Protein AF-A0A7X5N569-F1 (afdb_monomer)

Mean predicted aligned error: 2.56 Å

Structure (mmCIF, N/CA/C/O backbone):
data_AF-A0A7X5N569-F1
#
_entry.id   AF-A0A7X5N569-F1
#
loop_
_atom_site.group_PDB
_atom_site.id
_atom_site.type_symbol
_atom_site.label_atom_id
_atom_site.label_alt_id
_atom_site.label_comp_id
_atom_site.label_asym_id
_atom_site.label_entity_id
_atom_site.label_seq_id
_atom_site.pdbx_PDB_ins_code
_atom_site.Cartn_x
_atom_site.Cartn_y
_atom_site.Cartn_z
_atom_site.occupancy
_atom_site.B_iso_or_equiv
_atom_site.auth_seq_id
_atom_site.auth_comp_id
_atom_site.auth_asym_id
_atom_site.auth_atom_id
_atom_site.pdbx_PDB_model_num
ATOM 1 N N . ASP A 1 1 ? -3.933 -1.182 13.494 1.00 93.25 1 ASP A N 1
ATOM 2 C CA . ASP A 1 1 ? -4.454 -2.080 14.546 1.00 93.25 1 ASP A CA 1
ATOM 3 C C . ASP A 1 1 ? -4.265 -3.528 14.084 1.00 93.25 1 ASP A C 1
ATOM 5 O O . ASP A 1 1 ? -4.879 -3.890 13.087 1.00 93.25 1 ASP A O 1
ATOM 9 N N . PRO A 1 2 ? -3.410 -4.339 14.740 1.00 93.88 2 PRO A N 1
ATOM 10 C CA . PRO A 1 2 ? -3.126 -5.709 14.298 1.00 93.88 2 PRO A CA 1
ATOM 11 C C . PRO A 1 2 ? -4.344 -6.642 14.281 1.00 93.88 2 PRO A C 1
ATOM 13 O O . PRO A 1 2 ? -4.461 -7.480 13.388 1.00 93.88 2 PRO A O 1
ATOM 16 N N . ALA A 1 3 ? -5.269 -6.499 15.236 1.00 97.12 3 ALA A N 1
ATOM 17 C CA . ALA A 1 3 ? -6.461 -7.340 15.298 1.00 97.12 3 ALA A CA 1
ATOM 18 C C . ALA A 1 3 ? -7.433 -6.993 14.164 1.00 97.12 3 ALA A C 1
ATOM 20 O O . ALA A 1 3 ? -8.000 -7.891 13.538 1.00 97.12 3 ALA A O 1
ATOM 21 N N . LEU A 1 4 ? -7.587 -5.700 13.858 1.00 97.81 4 LEU A N 1
ATOM 22 C CA . LEU A 1 4 ? -8.361 -5.256 12.701 1.00 97.81 4 LEU A CA 1
ATOM 23 C C . L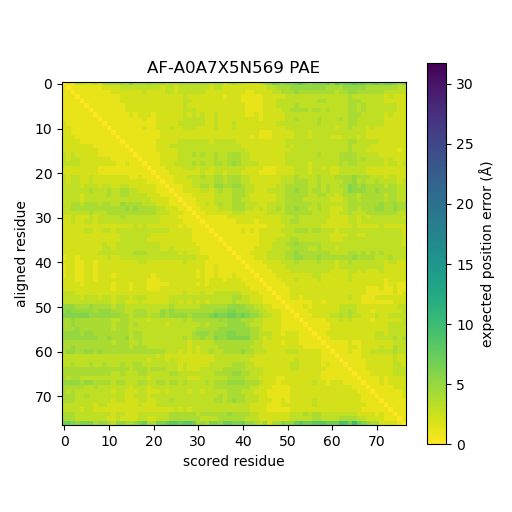EU A 1 4 ? -7.726 -5.730 11.388 1.00 97.81 4 LEU A C 1
ATOM 25 O O . LEU A 1 4 ? -8.435 -6.290 10.557 1.00 97.81 4 LEU A O 1
ATOM 29 N N . THR A 1 5 ? -6.409 -5.578 11.218 1.00 96.62 5 THR A N 1
ATOM 30 C CA . THR A 1 5 ? -5.705 -6.054 10.015 1.00 96.62 5 THR A CA 1
ATOM 31 C C . THR A 1 5 ? -5.921 -7.555 9.796 1.00 96.62 5 THR A C 1
ATOM 33 O O . THR A 1 5 ? -6.322 -7.963 8.708 1.00 96.62 5 THR A O 1
ATOM 36 N N . ALA A 1 6 ? -5.759 -8.379 10.839 1.00 96.75 6 ALA A N 1
ATOM 37 C CA . ALA A 1 6 ? -6.006 -9.820 10.756 1.00 96.75 6 ALA A CA 1
ATOM 38 C C . ALA A 1 6 ? -7.470 -10.152 10.414 1.00 96.75 6 ALA A C 1
ATOM 40 O O . ALA A 1 6 ? -7.736 -11.075 9.646 1.00 96.75 6 ALA A O 1
ATOM 41 N N . LYS A 1 7 ? -8.428 -9.379 10.944 1.00 98.00 7 LYS A N 1
ATOM 42 C CA . LYS A 1 7 ? -9.860 -9.540 10.651 1.00 98.00 7 LYS A CA 1
ATOM 43 C C . LYS A 1 7 ? -10.211 -9.199 9.199 1.00 98.00 7 LYS A C 1
ATOM 45 O O . LYS A 1 7 ? -11.129 -9.804 8.653 1.00 98.00 7 LYS A O 1
ATOM 50 N N . MET A 1 8 ? -9.515 -8.239 8.590 1.00 97.75 8 MET A N 1
ATOM 51 C CA . MET A 1 8 ? -9.773 -7.790 7.216 1.00 97.75 8 MET A CA 1
ATOM 52 C C . MET A 1 8 ? -9.042 -8.617 6.154 1.00 97.75 8 MET A C 1
ATOM 54 O O . MET A 1 8 ? -9.466 -8.618 4.999 1.00 97.75 8 MET A O 1
ATOM 58 N N . LEU A 1 9 ? -7.983 -9.346 6.527 1.00 97.12 9 LEU A N 1
ATOM 59 C CA . LEU A 1 9 ? -7.185 -10.160 5.606 1.00 97.12 9 LEU A CA 1
ATOM 60 C C . LEU A 1 9 ? -8.027 -11.108 4.720 1.00 97.12 9 LEU A C 1
ATOM 62 O O . LEU A 1 9 ? -7.815 -11.089 3.506 1.00 97.12 9 LEU A O 1
ATOM 66 N N . PRO A 1 10 ? -9.022 -11.864 5.238 1.00 97.88 10 PRO A N 1
ATOM 67 C CA . PRO A 1 10 ? -9.847 -12.731 4.394 1.00 97.88 10 PRO A CA 1
ATOM 68 C C . PRO A 1 10 ? -10.631 -11.973 3.316 1.00 97.88 10 PRO A C 1
ATOM 70 O O . PRO A 1 10 ? -10.824 -12.499 2.224 1.00 97.88 10 PRO A O 1
ATOM 73 N N . SER A 1 11 ? -11.058 -10.735 3.591 1.00 97.62 11 SER A N 1
ATOM 74 C CA . SER A 1 11 ? -11.769 -9.905 2.613 1.00 97.62 11 SER A CA 1
ATOM 75 C C . SER A 1 11 ? -10.857 -9.505 1.456 1.00 97.62 11 SER A C 1
ATOM 77 O O . SER A 1 11 ? -11.265 -9.607 0.305 1.00 97.62 11 SER A O 1
ATOM 79 N N . LEU A 1 12 ? -9.611 -9.112 1.745 1.00 97.38 12 LEU A N 1
ATOM 80 C CA . LEU A 1 12 ? -8.627 -8.800 0.702 1.00 97.38 12 LEU A CA 1
ATOM 81 C C . LEU A 1 12 ? -8.329 -10.039 -0.152 1.00 97.38 12 LEU A C 1
ATOM 83 O O . LEU A 1 12 ? -8.390 -9.983 -1.378 1.00 97.38 12 LEU A O 1
ATOM 87 N N . GLN A 1 13 ? -8.088 -11.182 0.493 1.00 98.00 13 GLN A N 1
ATOM 88 C CA . GLN A 1 13 ? -7.812 -12.446 -0.194 1.00 98.00 13 GLN A CA 1
ATOM 89 C C . GLN A 1 13 ? -8.995 -12.930 -1.042 1.00 98.00 13 GLN A C 1
ATOM 91 O O . GLN A 1 13 ? -8.780 -13.543 -2.082 1.00 98.00 13 GLN A O 1
ATOM 96 N N . ALA A 1 14 ? -10.237 -12.653 -0.639 1.00 97.81 14 ALA A N 1
ATOM 97 C CA . ALA A 1 14 ? -11.419 -12.998 -1.425 1.00 97.81 14 ALA A CA 1
ATOM 98 C C . ALA A 1 14 ? -11.541 -12.172 -2.718 1.00 97.81 14 ALA A C 1
ATOM 100 O O . ALA A 1 14 ? -12.076 -12.676 -3.702 1.00 97.81 14 ALA A O 1
ATOM 101 N N . VAL A 1 15 ? -11.050 -10.927 -2.722 1.00 95.94 15 VAL A N 1
ATOM 102 C CA . VAL A 1 15 ? -11.123 -10.029 -3.886 1.00 95.94 15 VAL A CA 1
ATOM 103 C C . VAL A 1 15 ? -10.002 -10.317 -4.880 1.00 95.94 15 VAL A C 1
ATOM 105 O O . VAL A 1 15 ? -10.270 -10.484 -6.066 1.00 95.94 15 VAL A O 1
ATOM 108 N N . VAL A 1 16 ? -8.752 -10.394 -4.409 1.00 96.19 16 VAL A N 1
ATOM 109 C CA . VAL A 1 16 ? -7.579 -10.500 -5.298 1.00 96.19 16 VAL A CA 1
ATOM 110 C C . VAL A 1 16 ? -6.920 -11.880 -5.300 1.00 96.19 16 VAL A C 1
ATOM 112 O O . VAL A 1 16 ? -6.007 -12.119 -6.085 1.00 96.19 16 VAL A O 1
ATOM 115 N N . GLY A 1 17 ? -7.381 -12.817 -4.470 1.00 97.88 17 GLY A N 1
ATOM 116 C CA . GLY A 1 17 ? -6.748 -14.122 -4.274 1.00 97.88 17 GLY A CA 1
ATOM 117 C C . GLY A 1 17 ? -5.613 -14.079 -3.248 1.00 97.88 17 GLY A C 1
ATOM 118 O O . GLY A 1 17 ? -4.920 -13.075 -3.098 1.00 97.88 17 GLY A O 1
ATOM 119 N N . ALA A 1 18 ? -5.409 -15.189 -2.533 1.00 97.31 18 ALA A N 1
ATOM 120 C CA . ALA A 1 18 ? -4.432 -15.273 -1.444 1.00 97.31 18 ALA A CA 1
ATOM 121 C C . ALA A 1 18 ? -2.985 -14.993 -1.887 1.00 97.31 18 ALA A C 1
ATOM 123 O O . ALA A 1 18 ? -2.238 -14.371 -1.139 1.00 97.31 18 ALA A O 1
ATOM 124 N N . ASP A 1 19 ? -2.623 -15.381 -3.112 1.00 97.06 19 ASP A N 1
ATOM 125 C CA . ASP A 1 19 ? -1.271 -15.199 -3.657 1.00 97.06 19 ASP A CA 1
ATOM 126 C C . ASP A 1 19 ? -0.946 -13.733 -4.003 1.00 97.06 19 ASP A C 1
ATOM 128 O O . ASP A 1 19 ? 0.216 -13.391 -4.208 1.00 97.06 19 ASP A O 1
ATOM 132 N N . ASN A 1 20 ? -1.958 -12.857 -4.047 1.00 95.50 20 ASN A N 1
ATOM 133 C CA . ASN A 1 20 ? -1.808 -11.432 -4.359 1.00 95.50 20 ASN A CA 1
ATOM 134 C C . ASN A 1 20 ? -1.895 -10.532 -3.114 1.00 95.50 20 ASN A C 1
ATOM 136 O O . ASN A 1 20 ? -1.924 -9.308 -3.241 1.00 95.50 20 ASN A O 1
ATOM 140 N N . VAL A 1 21 ? -1.935 -11.114 -1.911 1.00 97.38 21 VAL A N 1
ATOM 141 C CA . VAL A 1 21 ? -1.930 -10.372 -0.644 1.00 97.38 21 VAL A CA 1
ATOM 142 C C . VAL A 1 21 ? -0.728 -10.803 0.180 1.00 97.38 21 VAL A C 1
ATOM 144 O O . VAL A 1 21 ? -0.566 -11.979 0.493 1.00 97.38 21 VAL A O 1
ATOM 147 N N . TYR A 1 22 ? 0.096 -9.844 0.582 1.00 95.06 22 TYR A N 1
ATOM 148 C CA . TYR A 1 22 ? 1.247 -10.090 1.442 1.00 95.06 22 TYR A CA 1
ATOM 149 C C . TYR A 1 22 ? 1.420 -8.951 2.448 1.00 95.06 22 TYR A C 1
ATOM 151 O O . TYR A 1 22 ? 0.909 -7.849 2.252 1.00 95.06 22 TYR A O 1
ATOM 159 N N . GLU A 1 23 ? 2.141 -9.222 3.533 1.00 94.06 23 GLU A N 1
ATOM 160 C CA . GLU A 1 23 ? 2.509 -8.206 4.516 1.00 94.06 23 GLU A CA 1
ATOM 161 C C . GLU A 1 23 ? 3.805 -7.510 4.065 1.00 94.06 23 GLU A C 1
ATOM 163 O O . GLU A 1 23 ? 4.853 -8.161 3.994 1.00 94.06 23 GLU A O 1
ATOM 168 N N . PRO A 1 24 ? 3.766 -6.214 3.699 1.00 92.50 24 PRO A N 1
ATOM 169 C CA . PRO A 1 24 ? 4.960 -5.497 3.275 1.00 92.50 24 PRO A CA 1
ATOM 170 C C . PRO A 1 24 ? 5.839 -5.120 4.480 1.00 92.50 24 PRO A C 1
ATOM 172 O O . PRO A 1 24 ? 5.352 -5.040 5.610 1.00 92.50 24 PRO A O 1
ATOM 175 N N . PRO A 1 25 ? 7.132 -4.807 4.263 1.00 93.38 25 PRO A N 1
ATOM 176 C CA . PRO A 1 25 ? 7.949 -4.191 5.301 1.00 93.38 2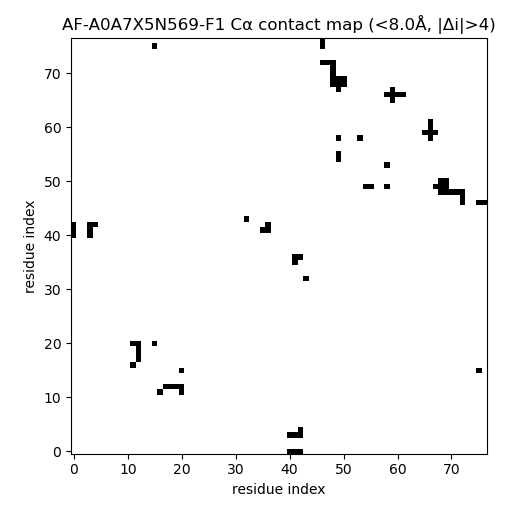5 PRO A CA 1
ATOM 177 C C . PRO A 1 25 ? 7.393 -2.815 5.699 1.00 93.38 25 PRO A C 1
ATOM 179 O O . PRO A 1 25 ? 6.665 -2.168 4.937 1.00 93.38 25 PRO A O 1
ATOM 182 N N . LEU A 1 26 ? 7.790 -2.345 6.885 1.00 93.88 26 LEU A N 1
ATOM 183 C CA . LEU A 1 26 ? 7.426 -1.017 7.383 1.00 93.88 26 LEU A CA 1
ATOM 184 C C . LEU A 1 26 ? 7.842 0.080 6.394 1.00 93.88 26 LEU A C 1
ATOM 186 O O . LEU A 1 26 ? 8.954 0.072 5.867 1.00 93.88 26 LEU A O 1
ATOM 190 N N . GLN A 1 27 ? 6.942 1.038 6.180 1.00 94.69 27 GLN A N 1
ATOM 191 C CA . GLN A 1 27 ? 7.164 2.194 5.316 1.00 94.69 27 GLN A CA 1
ATOM 192 C C . GLN A 1 27 ? 7.532 3.416 6.161 1.00 94.69 27 GLN A C 1
ATOM 194 O O . GLN A 1 27 ? 6.931 3.656 7.204 1.00 94.69 27 GLN A O 1
ATOM 199 N N . MET A 1 28 ? 8.506 4.199 5.692 1.00 94.94 28 MET A N 1
ATOM 200 C CA . MET A 1 28 ? 8.963 5.433 6.354 1.00 94.94 28 MET A CA 1
ATOM 201 C C . MET A 1 28 ? 8.385 6.708 5.714 1.00 94.94 28 MET A C 1
ATOM 203 O O . MET A 1 28 ? 8.803 7.812 6.057 1.00 94.94 28 MET A O 1
ATOM 207 N N . GLY A 1 29 ? 7.453 6.564 4.764 1.00 93.06 29 GLY A N 1
ATOM 208 C CA . GLY A 1 29 ? 6.705 7.687 4.200 1.00 93.06 29 GLY A CA 1
ATOM 209 C C . GLY A 1 29 ? 5.799 8.329 5.251 1.00 93.06 29 GLY A C 1
ATOM 210 O O . GLY A 1 29 ? 5.237 7.636 6.098 1.00 93.06 29 GLY A O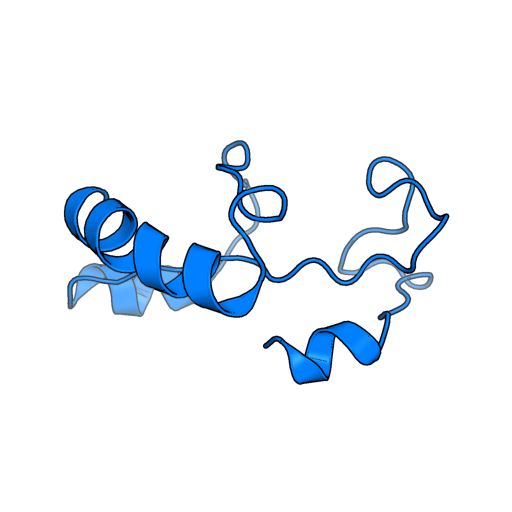 1
ATOM 211 N N . ALA A 1 30 ? 5.670 9.654 5.208 1.00 95.81 30 ALA A N 1
ATOM 212 C CA . ALA A 1 30 ? 4.733 10.371 6.063 1.00 95.81 30 ALA A CA 1
ATOM 213 C C . ALA A 1 30 ? 3.321 10.301 5.466 1.00 95.81 30 ALA A C 1
ATOM 215 O O . ALA A 1 30 ? 3.152 10.525 4.271 1.00 95.81 30 ALA A O 1
ATOM 216 N N . GLU A 1 31 ? 2.331 10.012 6.308 1.00 97.19 31 GLU A N 1
ATOM 217 C CA . GLU A 1 31 ? 0.929 9.861 5.916 1.00 97.19 31 GLU A CA 1
ATOM 218 C C . GLU A 1 31 ? 0.027 10.427 7.024 1.00 97.19 31 GLU A C 1
ATOM 220 O O . GLU A 1 31 ? 0.136 10.046 8.200 1.00 97.19 31 GLU A O 1
ATOM 225 N N . ASP A 1 32 ? -0.854 11.359 6.667 1.00 97.94 32 ASP A N 1
ATOM 226 C CA . ASP A 1 32 ? -1.722 12.049 7.625 1.00 97.94 32 ASP A CA 1
ATOM 227 C C . ASP A 1 32 ? -2.957 11.216 8.003 1.00 97.94 32 ASP A C 1
ATOM 229 O O . ASP A 1 32 ? -3.572 11.469 9.042 1.00 97.94 32 ASP A O 1
ATOM 233 N N . PHE A 1 33 ? -3.229 10.122 7.275 1.00 97.81 33 PHE A N 1
ATOM 234 C CA . PHE A 1 33 ? -4.219 9.112 7.665 1.00 97.81 33 PHE A CA 1
ATOM 235 C C . PHE A 1 33 ? -4.015 8.613 9.106 1.00 97.81 33 PHE A C 1
ATOM 237 O O . PHE A 1 33 ? -4.965 8.230 9.797 1.00 97.81 33 PHE A O 1
ATOM 244 N N . SER A 1 34 ? -2.772 8.662 9.597 1.00 96.62 34 SER A N 1
ATOM 245 C CA . SER A 1 34 ? -2.421 8.341 10.981 1.00 96.62 34 SER A CA 1
ATOM 246 C C . SER A 1 34 ? -3.232 9.123 12.026 1.00 96.62 34 SER A C 1
ATOM 248 O O . SER A 1 34 ? -3.492 8.581 13.101 1.00 96.62 34 SER A O 1
ATOM 250 N N . PHE A 1 35 ? -3.715 10.335 11.724 1.00 98.12 35 PHE A N 1
ATOM 251 C CA . PHE A 1 35 ? -4.594 11.085 12.626 1.00 98.12 35 PHE A CA 1
ATOM 252 C C . PHE A 1 35 ? -5.967 10.422 12.809 1.00 98.12 35 PHE A C 1
ATOM 254 O O . PHE A 1 35 ? -6.481 10.411 13.927 1.00 98.12 35 PHE A O 1
ATOM 261 N N . TYR A 1 36 ? -6.539 9.799 11.771 1.00 97.94 36 TYR A N 1
ATOM 262 C CA . TYR A 1 36 ? -7.760 8.992 11.916 1.00 97.94 36 TYR A CA 1
ATOM 263 C C . TYR A 1 36 ? -7.493 7.732 12.745 1.00 97.94 36 TYR A C 1
ATOM 265 O O . TYR A 1 36 ? -8.281 7.384 13.628 1.00 97.94 36 TYR A O 1
ATOM 273 N N . ALA A 1 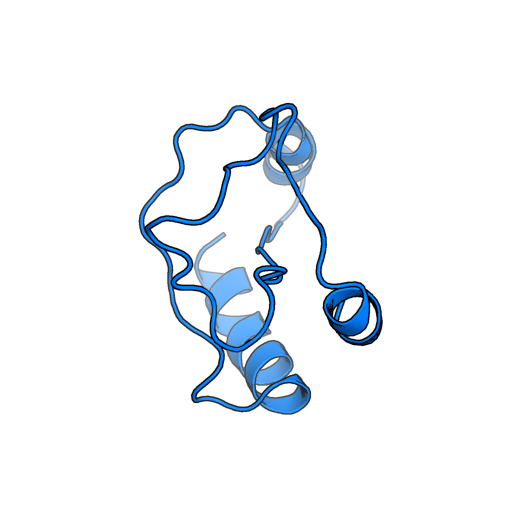37 ? -6.332 7.104 12.533 1.00 97.19 37 ALA A N 1
ATOM 274 C CA . ALA A 1 37 ? -5.917 5.912 13.268 1.00 97.19 37 ALA A CA 1
ATOM 275 C C . ALA A 1 37 ? -5.689 6.147 14.772 1.00 97.19 37 ALA A C 1
ATOM 277 O O . ALA A 1 37 ? -5.702 5.187 15.541 1.00 97.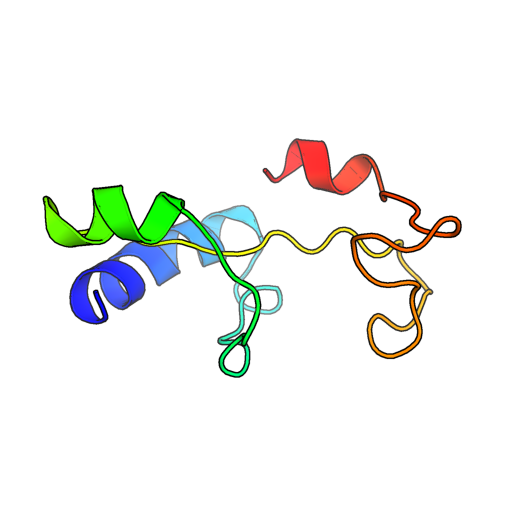19 37 ALA A O 1
ATOM 278 N N . GLN A 1 38 ? -5.521 7.401 15.207 1.00 97.56 38 GLN A N 1
ATOM 279 C CA . GLN A 1 38 ? -5.479 7.763 16.628 1.00 97.56 38 GLN A CA 1
ATOM 280 C C . GLN A 1 38 ? -6.866 7.784 17.291 1.00 97.56 38 GLN A C 1
ATOM 282 O O . GLN A 1 38 ? -6.945 7.678 18.512 1.00 97.56 38 GLN A O 1
ATOM 287 N N . GLN A 1 39 ? -7.947 7.943 16.520 1.00 98.19 39 GLN A N 1
ATOM 288 C CA . GLN A 1 39 ? -9.300 8.142 17.057 1.00 98.19 39 GLN A CA 1
ATOM 289 C C . GLN A 1 39 ? -10.133 6.858 17.075 1.00 98.19 39 GLN A C 1
ATOM 291 O O . GLN A 1 39 ? -10.960 6.666 17.965 1.00 98.19 39 GLN A O 1
ATOM 296 N N . VAL A 1 40 ? -9.934 5.980 16.091 1.00 97.81 40 VAL A N 1
ATOM 297 C CA . VAL A 1 40 ? -10.703 4.739 15.925 1.00 97.81 40 VAL A CA 1
ATOM 298 C C . VAL A 1 40 ? -9.821 3.618 15.370 1.00 97.81 40 VAL A C 1
ATOM 300 O O . VAL A 1 40 ? -8.840 3.910 14.675 1.00 97.81 40 VAL A O 1
ATOM 303 N N . PRO A 1 41 ? -10.172 2.335 15.602 1.00 97.56 41 PRO A N 1
ATOM 304 C CA . PRO A 1 41 ? -9.527 1.215 14.927 1.00 97.56 41 PRO A CA 1
ATOM 305 C C . PRO A 1 41 ? -9.496 1.446 13.417 1.00 97.56 41 PRO A C 1
ATOM 307 O O . PRO A 1 41 ? -10.535 1.522 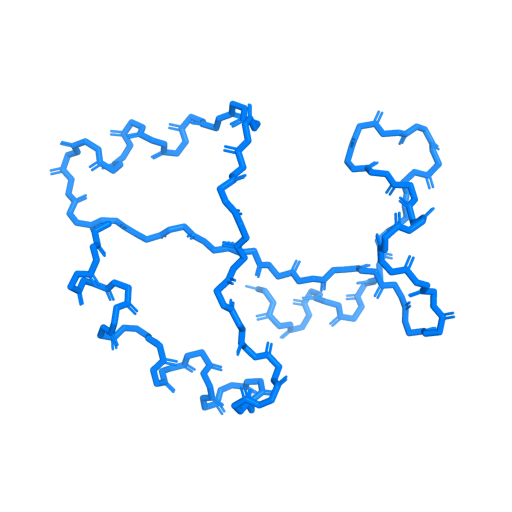12.765 1.00 97.56 41 PRO A O 1
ATOM 310 N N . SER A 1 42 ? -8.288 1.588 12.881 1.00 97.94 42 SER A N 1
ATOM 311 C CA . SER A 1 42 ? -8.052 1.906 11.476 1.00 97.94 42 SER A CA 1
ATOM 312 C C . SER A 1 42 ? -7.045 0.938 10.872 1.00 97.94 42 SER A C 1
ATOM 314 O O . SER A 1 42 ? -6.142 0.426 11.551 1.00 97.94 42 SER A O 1
ATOM 316 N N . MET A 1 43 ? -7.205 0.708 9.575 1.00 96.75 43 MET A N 1
ATOM 317 C CA . MET A 1 43 ? -6.312 -0.080 8.742 1.00 96.75 43 MET A CA 1
ATOM 318 C C . MET A 1 43 ? -6.031 0.714 7.469 1.00 96.75 43 MET A C 1
ATOM 320 O O . MET A 1 43 ? -6.957 1.201 6.830 1.00 96.75 43 MET A O 1
ATOM 324 N N . PHE A 1 44 ? -4.753 0.821 7.124 1.00 96.69 44 PHE A N 1
ATOM 325 C CA . PHE A 1 44 ? -4.271 1.386 5.871 1.00 96.69 44 PHE A CA 1
ATOM 326 C C . PHE A 1 44 ? -3.526 0.281 5.125 1.00 96.69 44 PHE A C 1
ATOM 328 O O . PHE A 1 44 ? -2.797 -0.493 5.750 1.00 96.69 44 PHE A O 1
ATOM 335 N N . PHE A 1 45 ? -3.734 0.172 3.821 1.00 96.31 45 PHE A N 1
ATOM 336 C CA . PHE A 1 45 ? -3.090 -0.826 2.974 1.00 96.31 45 PHE A CA 1
ATOM 337 C C . PHE A 1 45 ? -2.833 -0.230 1.592 1.00 96.31 45 PHE A C 1
ATOM 339 O O . PHE A 1 45 ? -3.414 0.790 1.228 1.00 96.31 45 PHE A O 1
ATOM 346 N N . PHE A 1 46 ? -1.947 -0.869 0.835 1.00 96.19 46 PHE A N 1
ATOM 347 C CA . PHE A 1 46 ? -1.563 -0.421 -0.496 1.00 96.19 46 PHE A CA 1
ATOM 348 C C . PHE A 1 46 ? -2.163 -1.343 -1.555 1.00 96.19 46 PHE A C 1
ATOM 350 O O . PHE A 1 46 ? -2.182 -2.561 -1.378 1.00 96.19 46 PHE A O 1
ATOM 357 N N . VAL A 1 47 ? -2.596 -0.760 -2.670 1.00 96.25 47 VAL A N 1
ATOM 358 C CA . VAL A 1 47 ? -2.884 -1.483 -3.912 1.00 96.25 47 VAL A CA 1
ATOM 359 C C . VAL A 1 47 ? -1.694 -1.269 -4.840 1.00 96.25 47 VAL A C 1
ATOM 361 O O . VAL A 1 47 ? -1.300 -0.132 -5.101 1.00 96.25 47 VAL A O 1
ATOM 364 N N . GLY A 1 48 ? -1.075 -2.360 -5.292 1.00 95.25 48 GLY A N 1
ATOM 365 C CA . GLY A 1 48 ? 0.044 -2.287 -6.227 1.00 95.25 48 GLY A CA 1
ATOM 366 C C . GLY A 1 48 ? -0.412 -1.772 -7.592 1.00 95.25 48 GLY A C 1
ATOM 367 O O . GLY A 1 48 ? -1.420 -2.234 -8.117 1.00 95.25 48 GLY A O 1
ATOM 368 N N . SER A 1 49 ? 0.346 -0.839 -8.167 1.00 96.31 49 SER A N 1
ATOM 369 C CA . SER A 1 49 ? 0.028 -0.205 -9.455 1.00 96.31 49 SER A CA 1
ATOM 370 C C . SER A 1 49 ? 1.180 -0.241 -10.463 1.00 96.31 49 SER A C 1
ATOM 372 O O . SER A 1 49 ? 1.163 0.458 -11.476 1.00 96.31 49 SER A O 1
ATOM 374 N N . THR A 1 50 ? 2.202 -1.058 -10.200 1.00 96.44 50 THR A N 1
ATOM 375 C CA . THR A 1 50 ? 3.263 -1.335 -11.171 1.00 96.44 50 THR A CA 1
ATOM 376 C C . THR A 1 50 ? 2.721 -2.230 -12.281 1.00 96.44 50 THR A C 1
ATOM 378 O O . THR A 1 50 ? 2.205 -3.312 -12.006 1.00 96.44 50 THR A O 1
ATOM 381 N N . ALA A 1 51 ? 2.883 -1.801 -13.534 1.00 94.88 51 ALA A N 1
ATOM 382 C CA . ALA A 1 51 ? 2.382 -2.548 -14.681 1.00 94.88 51 ALA A CA 1
ATOM 383 C C . ALA A 1 51 ? 3.007 -3.946 -14.807 1.00 94.88 51 ALA A C 1
ATOM 385 O O . ALA A 1 51 ? 4.192 -4.154 -14.527 1.00 94.88 51 ALA A O 1
ATOM 386 N N . LYS A 1 52 ? 2.213 -4.911 -15.290 1.00 92.75 52 LYS A N 1
ATOM 387 C CA . LYS A 1 52 ? 2.673 -6.292 -15.521 1.00 92.75 52 LYS A CA 1
ATOM 388 C C . LYS A 1 52 ? 3.936 -6.329 -16.386 1.00 92.75 52 LYS A C 1
ATOM 390 O O . LYS A 1 52 ? 4.001 -5.711 -17.444 1.00 92.75 52 LYS A O 1
ATOM 395 N N . GLY A 1 53 ? 4.918 -7.120 -15.956 1.00 94.44 53 GLY A N 1
ATOM 396 C CA . GLY A 1 53 ? 6.200 -7.277 -16.650 1.00 94.44 53 GLY A CA 1
ATOM 397 C C . GLY A 1 53 ? 7.264 -6.244 -16.268 1.00 94.44 53 GLY A C 1
ATOM 398 O O . GLY A 1 53 ? 8.407 -6.389 -16.695 1.00 94.44 53 GLY A O 1
ATOM 399 N N . ILE A 1 54 ? 6.926 -5.247 -15.445 1.00 96.00 54 ILE A N 1
ATOM 400 C CA . ILE A 1 54 ? 7.895 -4.345 -14.817 1.00 96.00 54 ILE A CA 1
ATOM 401 C C . ILE A 1 54 ? 8.203 -4.871 -13.415 1.00 96.00 54 ILE A C 1
ATOM 403 O O . ILE A 1 54 ? 7.288 -5.184 -12.658 1.00 96.00 54 ILE A O 1
ATOM 407 N N . ASP A 1 55 ? 9.487 -4.961 -13.064 1.00 95.38 55 ASP A N 1
ATOM 408 C CA . ASP A 1 55 ? 9.911 -5.303 -11.703 1.00 95.38 55 ASP A CA 1
ATOM 409 C C . ASP A 1 55 ? 9.596 -4.137 -10.741 1.00 95.38 55 ASP A C 1
ATOM 411 O O . ASP A 1 55 ? 10.213 -3.070 -10.873 1.00 95.38 55 ASP A O 1
ATOM 415 N N . PRO A 1 56 ? 8.694 -4.317 -9.751 1.00 92.81 56 PRO A N 1
ATOM 416 C CA . PRO A 1 56 ? 8.339 -3.272 -8.791 1.00 92.81 56 PRO A CA 1
ATOM 417 C C . PRO A 1 56 ? 9.527 -2.730 -7.993 1.00 92.81 56 PRO A C 1
ATOM 419 O O . PRO A 1 56 ? 9.490 -1.580 -7.566 1.00 92.81 56 PRO A O 1
ATOM 422 N N . ALA A 1 57 ? 10.597 -3.513 -7.817 1.00 92.50 57 ALA A N 1
ATOM 423 C CA . ALA A 1 57 ? 11.793 -3.074 -7.099 1.00 92.50 57 ALA A CA 1
ATOM 424 C C . ALA A 1 57 ? 12.618 -2.030 -7.874 1.00 92.50 57 ALA A C 1
ATOM 426 O O . ALA A 1 57 ? 13.442 -1.332 -7.284 1.00 92.50 57 ALA A O 1
ATOM 427 N N . THR A 1 58 ? 12.409 -1.925 -9.190 1.0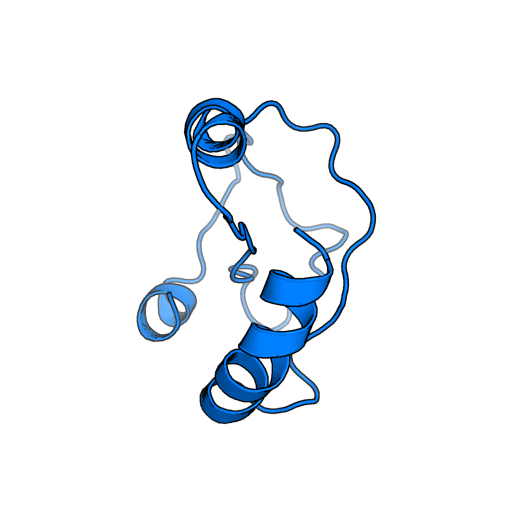0 95.69 58 THR A N 1
ATOM 428 C CA . THR A 1 58 ? 13.133 -0.998 -10.079 1.00 95.69 58 THR A CA 1
ATOM 429 C C . THR A 1 58 ? 12.228 0.052 -10.719 1.00 95.69 58 THR A C 1
ATOM 431 O O . THR A 1 58 ? 12.720 0.982 -11.362 1.00 95.69 58 THR A O 1
ATOM 434 N N . ALA A 1 59 ? 10.910 -0.077 -10.542 1.00 96.88 59 ALA A N 1
ATOM 435 C CA . ALA A 1 59 ? 9.936 0.876 -11.043 1.00 96.88 59 ALA A CA 1
ATOM 436 C C . ALA A 1 59 ? 10.137 2.267 -10.402 1.00 96.88 59 ALA A C 1
ATOM 438 O O . ALA A 1 59 ? 10.488 2.363 -9.221 1.00 96.88 59 ALA A O 1
ATOM 439 N N . PRO A 1 60 ? 9.895 3.365 -11.144 1.00 96.06 60 PRO A N 1
ATOM 440 C CA . PRO A 1 60 ? 9.928 4.707 -10.574 1.00 96.06 60 PRO A CA 1
ATOM 441 C C . PRO A 1 60 ? 8.973 4.836 -9.381 1.00 96.06 60 PRO A C 1
ATOM 443 O O . PRO A 1 60 ? 7.791 4.511 -9.483 1.00 96.06 60 PRO A O 1
ATOM 446 N N . SER A 1 61 ? 9.479 5.333 -8.253 1.00 94.12 61 SER A N 1
ATOM 447 C CA . SER A 1 61 ? 8.687 5.484 -7.032 1.00 94.12 61 SER A CA 1
ATOM 448 C C . SER A 1 61 ? 7.631 6.587 -7.149 1.00 94.12 61 SER A C 1
ATOM 450 O O . SER A 1 61 ? 7.714 7.476 -8.004 1.00 94.12 61 SER A O 1
ATOM 452 N N . ASN A 1 62 ? 6.700 6.608 -6.191 1.00 94.69 62 ASN A N 1
ATOM 453 C CA . ASN A 1 62 ? 5.877 7.787 -5.917 1.00 94.69 62 ASN A CA 1
ATOM 454 C C . ASN A 1 62 ? 6.762 9.051 -5.815 1.00 94.69 62 ASN A C 1
ATOM 456 O O . ASN A 1 62 ? 7.898 8.979 -5.339 1.00 94.69 62 ASN A O 1
ATOM 460 N N . HIS A 1 63 ? 6.241 10.192 -6.279 1.00 96.12 63 HIS A N 1
ATOM 461 C CA . HIS A 1 63 ? 6.933 11.490 -6.421 1.00 96.12 63 HIS A CA 1
ATOM 462 C C . HIS A 1 63 ? 8.037 11.589 -7.494 1.00 96.12 63 HIS A C 1
ATOM 464 O O . HIS A 1 63 ? 8.602 12.668 -7.675 1.00 96.12 63 HIS A O 1
ATOM 470 N N . SER A 1 64 ? 8.334 10.526 -8.246 1.00 97.56 64 SER A N 1
ATOM 471 C CA . SER A 1 64 ? 9.220 10.621 -9.413 1.00 97.56 64 SER A CA 1
ATOM 472 C C . SER A 1 64 ? 8.517 11.304 -10.601 1.00 97.56 64 SER A C 1
ATOM 474 O O . SER A 1 64 ? 7.348 11.009 -10.849 1.00 97.56 64 SER A O 1
ATOM 476 N N . PRO A 1 65 ? 9.203 12.131 -11.422 1.00 97.81 65 PRO A N 1
ATOM 477 C CA . PRO A 1 65 ? 8.645 12.629 -12.689 1.00 97.81 65 PRO A CA 1
ATOM 478 C C . PRO A 1 65 ? 8.429 11.521 -13.734 1.00 97.81 65 PRO A C 1
ATOM 480 O O . PRO A 1 65 ? 7.821 11.764 -14.771 1.00 97.81 65 PRO A O 1
ATOM 483 N N . GLN A 1 66 ? 8.957 10.321 -13.481 1.00 97.19 66 GLN A N 1
ATOM 484 C CA . GLN A 1 66 ? 8.799 9.136 -14.324 1.00 97.19 66 GLN A CA 1
ATOM 485 C C . GLN A 1 66 ? 7.733 8.173 -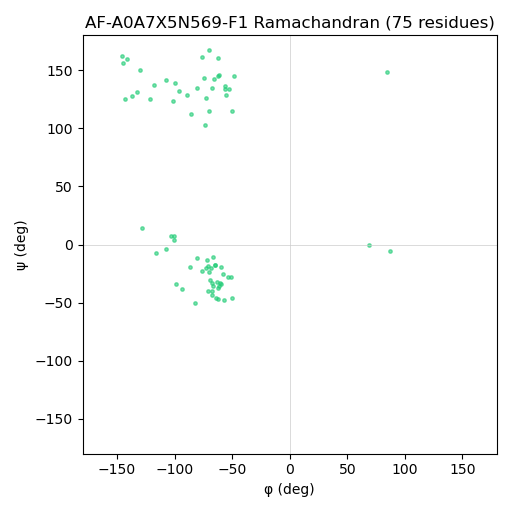13.784 1.00 97.19 66 GLN A C 1
ATOM 487 O O . GLN A 1 66 ? 7.586 7.079 -14.325 1.00 97.19 66 GLN A O 1
ATOM 492 N N . PHE A 1 67 ? 7.038 8.536 -12.700 1.00 97.00 67 PHE A N 1
ATOM 493 C CA . PHE A 1 67 ? 5.965 7.715 -12.153 1.00 97.00 67 PHE A CA 1
ATOM 494 C C . PHE A 1 67 ? 4.903 7.440 -13.222 1.00 97.00 67 PHE A C 1
ATOM 496 O 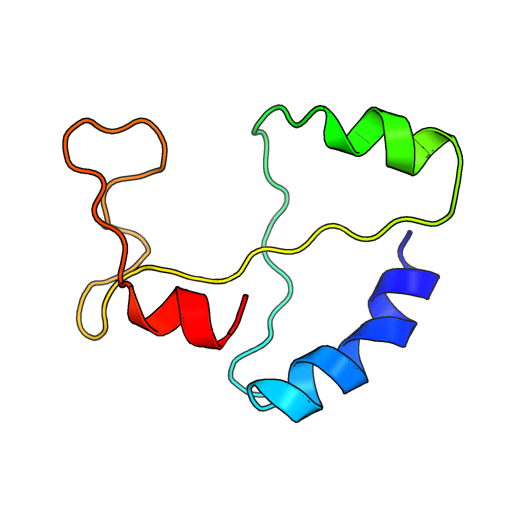O . PHE A 1 67 ? 4.467 8.349 -13.931 1.00 97.00 67 PHE A O 1
ATOM 503 N N . LEU A 1 68 ? 4.485 6.179 -13.313 1.00 95.44 68 LEU A N 1
ATOM 504 C CA . LEU A 1 68 ? 3.453 5.720 -14.228 1.00 95.44 68 LEU A CA 1
ATOM 505 C C . LEU A 1 68 ? 2.525 4.762 -13.484 1.00 95.44 68 LEU A C 1
ATOM 507 O O . LEU A 1 68 ? 2.988 3.798 -12.876 1.00 95.44 68 LEU A O 1
ATOM 511 N N . LEU A 1 69 ? 1.227 5.038 -13.560 1.00 95.62 69 LEU A N 1
ATOM 512 C CA . LEU A 1 69 ? 0.175 4.219 -12.973 1.00 95.62 69 LEU A CA 1
ATOM 513 C C . LEU A 1 69 ? -0.279 3.149 -13.977 1.00 95.62 69 LEU A C 1
ATOM 515 O O . LEU A 1 69 ? -0.635 3.490 -15.104 1.00 95.62 69 LEU A O 1
ATOM 519 N N . ASP A 1 70 ? -0.323 1.879 -13.570 1.00 96.88 70 ASP A N 1
ATOM 520 C CA . ASP A 1 70 ? -1.152 0.881 -14.252 1.00 96.88 70 ASP A CA 1
ATOM 521 C C . ASP A 1 70 ? -2.622 1.134 -13.899 1.00 96.88 70 ASP A C 1
ATOM 523 O O . ASP A 1 70 ? -3.070 0.802 -12.805 1.00 96.88 70 ASP A O 1
ATOM 527 N N . GLU A 1 71 ? -3.378 1.736 -14.818 1.00 97.06 71 GLU A N 1
ATOM 528 C CA . GLU A 1 71 ? -4.786 2.084 -14.587 1.00 97.06 71 GLU A CA 1
ATOM 529 C C . GLU A 1 71 ? -5.669 0.867 -14.278 1.00 97.06 71 GLU A C 1
ATOM 531 O O . GLU A 1 71 ? -6.711 1.031 -13.649 1.00 97.06 71 GLU A O 1
ATOM 536 N N . SER A 1 72 ? -5.248 -0.360 -14.615 1.00 94.69 72 SER A N 1
ATOM 537 C CA . SER A 1 72 ? -5.990 -1.561 -14.213 1.00 94.69 72 SER A CA 1
ATOM 538 C C . SER A 1 72 ? -6.021 -1.776 -12.694 1.00 94.69 72 SER A C 1
ATOM 540 O O . SER A 1 72 ? -6.896 -2.483 -12.196 1.00 94.69 72 SER A O 1
ATOM 542 N N . SER A 1 73 ? -5.136 -1.127 -11.922 1.00 95.81 73 SER A N 1
ATOM 543 C CA . SER A 1 73 ? -5.206 -1.148 -10.456 1.00 95.81 73 SER A CA 1
ATOM 544 C C . SER A 1 73 ? -6.416 -0.386 -9.908 1.00 95.81 73 SER A C 1
ATOM 546 O O . SER A 1 73 ? -6.809 -0.619 -8.767 1.00 95.81 73 SER A O 1
ATOM 548 N N . LEU A 1 74 ? -7.008 0.521 -10.695 1.00 96.31 74 LEU A N 1
ATOM 549 C CA . LEU A 1 74 ? -8.193 1.290 -10.300 1.00 96.31 74 LEU A CA 1
ATOM 550 C C . LEU A 1 74 ? -9.455 0.421 -10.224 1.00 96.31 74 LEU A C 1
ATOM 552 O O . LEU A 1 74 ? -10.372 0.768 -9.496 1.00 96.31 74 LEU A O 1
ATOM 556 N N . ASP A 1 75 ? -9.499 -0.713 -10.928 1.00 94.50 75 ASP A N 1
ATOM 557 C CA . ASP A 1 75 ? -10.611 -1.666 -10.808 1.00 94.50 75 ASP A CA 1
ATOM 558 C C . ASP A 1 75 ? -10.568 -2.439 -9.473 1.00 94.50 75 ASP A C 1
ATOM 560 O O . ASP A 1 75 ? -11.572 -3.013 -9.048 1.00 94.50 75 ASP A O 1
ATOM 564 N N . VAL A 1 76 ? -9.397 -2.483 -8.824 1.00 93.56 76 VAL A N 1
ATOM 565 C CA . VAL A 1 76 ? -9.175 -3.165 -7.539 1.00 93.56 76 VAL A CA 1
ATOM 566 C C . VAL A 1 76 ? -9.342 -2.216 -6.347 1.00 93.56 76 VAL A C 1
ATOM 568 O O . VAL A 1 76 ? -9.819 -2.660 -5.300 1.00 93.56 76 VAL A O 1
ATOM 571 N N . GLY A 1 77 ? -8.895 -0.961 -6.481 1.00 86.62 77 GLY A N 1
ATOM 572 C CA . GLY A 1 77 ? -8.890 0.057 -5.417 1.00 86.62 77 GLY A CA 1
ATOM 573 C C . GLY A 1 77 ? -10.216 0.786 -5.254 1.00 86.62 77 GLY A C 1
ATOM 574 O O . GLY A 1 77 ? -10.642 0.939 -4.087 1.00 86.62 77 GLY A O 1
#

InterPro domains:
  IPR002933 Peptidase M20 [PF01546] (1-68)
  IPR017439 Amidohydrolase [PTHR11014] (4-77)

Secondary structure (DSSP, 8-state):
-HHHHHHHHHHHHHHH-GGG---PPPP----TTHHHHTTS---------PPTTS-TTTSPPTT-TT----GGGGGT-

Organism: Xanthomonas perforans (NCBI:txid442694)

Foldseek 3Di:
DVVVVVVCLVVLCVQPNPVQDDDDPDDPDDDPCVVVVVVDPDDDDDQDFDDPPDDPVPADDPPDPRDDGNCVSVVVD

Solvent-accessible surface area (backbone atoms only — not comparable to full-atom values): 5258 Å² total; per-residue (Å²): 79,73,70,59,46,63,68,47,46,63,61,53,26,70,73,68,35,62,94,72,57,82,87,76,79,93,77,89,75,89,65,74,68,56,64,56,48,74,76,44,96,43,78,85,85,85,80,78,34,68,44,91,94,56,61,70,91,75,49,62,49,90,94,42,98,70,49,69,78,29,69,75,38,62,83,76,106

Sequence (77 aa):
DPALTAKMLPSLQAVVGADNVYEPPLQMGAEDFSFYAQQVPSMFFFVGSTAKGIDPATAPSNHSPQFLLDESSLDVG

Radius of gyration: 14.24 Å; Cα contacts (8 Å, |Δi|>4): 43; chains: 1; bounding box: 25×28×34 Å

pLDDT: mean 96.0, std 1.9, range [86.62, 98.19]